Protein AF-A0A699T5E4-F1 (afdb_monomer_lite)

Structure (mmCIF, N/CA/C/O backbone):
data_AF-A0A699T5E4-F1
#
_entry.id   AF-A0A699T5E4-F1
#
loop_
_atom_site.group_PDB
_atom_site.id
_atom_site.type_symbol
_atom_site.label_atom_id
_atom_site.label_alt_id
_atom_site.label_comp_id
_atom_site.label_asym_id
_atom_site.label_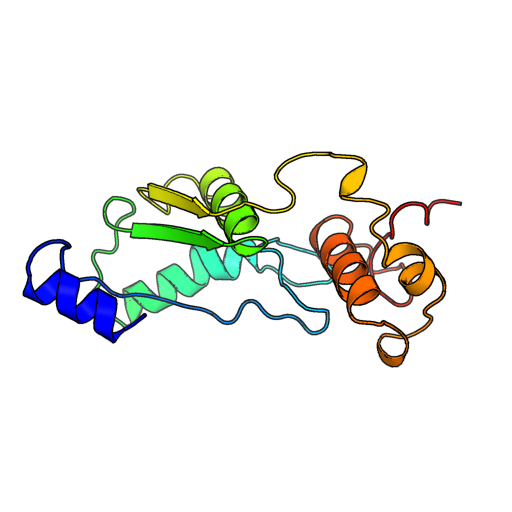entity_id
_atom_site.label_seq_id
_atom_site.pdbx_PDB_ins_code
_atom_site.Cartn_x
_atom_site.Cartn_y
_atom_site.Cartn_z
_atom_site.occupancy
_atom_site.B_iso_or_equiv
_atom_site.auth_seq_id
_atom_site.auth_comp_id
_atom_site.auth_asym_id
_atom_site.auth_atom_id
_atom_site.pdbx_PDB_model_num
ATOM 1 N N . MET A 1 1 ? -5.696 16.570 8.316 1.00 88.50 1 MET A N 1
ATOM 2 C CA . MET A 1 1 ? -6.286 15.299 8.795 1.00 88.50 1 MET A CA 1
ATOM 3 C C . MET A 1 1 ? -6.357 15.235 10.318 1.00 88.50 1 MET A C 1
ATOM 5 O O . MET A 1 1 ? -7.463 15.129 10.817 1.00 88.50 1 MET A O 1
ATOM 9 N N . LYS A 1 2 ? -5.244 15.374 11.061 1.00 93.62 2 LYS A N 1
ATOM 10 C CA . LYS A 1 2 ? -5.235 15.310 12.541 1.00 93.62 2 LYS A CA 1
ATOM 11 C C . LYS A 1 2 ? -6.322 16.165 13.217 1.00 93.62 2 LYS A C 1
ATOM 13 O O . LYS A 1 2 ? -7.170 15.610 13.892 1.00 93.62 2 LYS A O 1
ATOM 18 N N . ALA A 1 3 ? -6.344 17.477 12.967 1.00 96.81 3 ALA A N 1
ATOM 19 C CA . ALA A 1 3 ? -7.306 18.386 13.607 1.00 96.81 3 ALA A CA 1
ATOM 20 C C . ALA A 1 3 ? -8.778 18.009 13.347 1.00 96.81 3 ALA A C 1
ATOM 22 O O . ALA A 1 3 ? -9.605 18.104 14.243 1.00 96.81 3 ALA A O 1
ATOM 23 N N . LEU A 1 4 ? -9.092 17.528 12.139 1.00 97.44 4 LEU A N 1
ATOM 24 C CA . LEU A 1 4 ? -10.436 17.066 11.786 1.00 97.44 4 LEU A CA 1
ATOM 25 C C . LEU A 1 4 ? -10.834 15.817 12.588 1.00 97.44 4 LEU A C 1
ATOM 27 O O . LEU A 1 4 ? -11.954 15.734 13.078 1.00 97.44 4 LEU A O 1
ATOM 31 N N . LEU A 1 5 ? -9.916 14.856 12.724 1.00 97.12 5 LEU A N 1
ATOM 32 C CA . LEU A 1 5 ? -10.154 13.633 13.494 1.00 97.12 5 LEU A CA 1
ATOM 33 C C . LEU A 1 5 ? -10.262 13.925 14.993 1.00 97.12 5 LEU A C 1
ATOM 35 O O . LEU A 1 5 ? -11.144 13.381 15.647 1.00 97.12 5 LEU A O 1
ATOM 39 N N . ASP A 1 6 ? -9.410 14.809 15.516 1.00 98.00 6 ASP A N 1
ATOM 40 C CA . ASP A 1 6 ? -9.464 15.241 16.914 1.00 98.00 6 ASP A CA 1
ATOM 41 C C . ASP A 1 6 ? -10.811 15.906 17.226 1.00 98.00 6 ASP A C 1
ATOM 43 O O . ASP A 1 6 ? -11.439 15.568 18.228 1.00 98.00 6 ASP A O 1
ATOM 47 N N . GLN A 1 7 ? -11.289 16.789 16.342 1.00 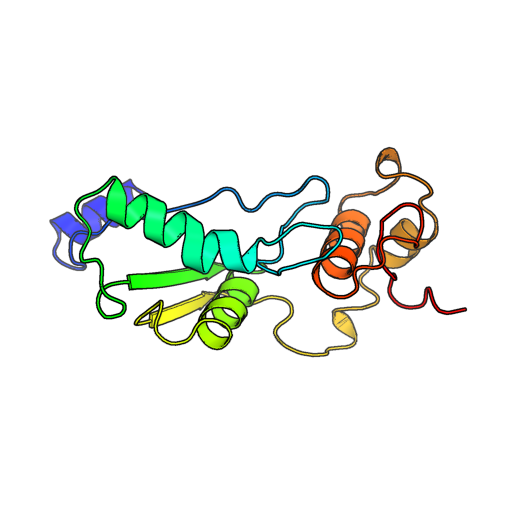98.38 7 GLN A N 1
ATOM 48 C CA . GLN A 1 7 ? -12.594 17.436 16.484 1.00 98.38 7 GLN A CA 1
ATOM 49 C C . GLN A 1 7 ? -13.735 16.411 16.452 1.00 98.38 7 GLN A C 1
ATOM 51 O O . GLN A 1 7 ? -14.579 16.407 17.339 1.00 98.38 7 GLN A O 1
ATOM 56 N N . ALA A 1 8 ? -13.727 15.479 15.495 1.00 98.38 8 ALA A N 1
ATOM 57 C CA . ALA A 1 8 ? -14.750 14.435 15.409 1.00 98.38 8 ALA A CA 1
ATOM 58 C C . ALA A 1 8 ? -14.766 13.507 16.642 1.00 98.38 8 ALA A C 1
ATOM 60 O O . ALA A 1 8 ? -15.827 13.013 17.031 1.00 98.38 8 ALA A O 1
ATOM 61 N N . ILE A 1 9 ? -13.607 13.270 17.271 1.00 98.38 9 ILE A N 1
ATOM 62 C CA . ILE A 1 9 ? -13.508 12.544 18.545 1.00 98.38 9 ILE A CA 1
ATOM 63 C C . ILE A 1 9 ? -14.085 13.388 19.691 1.00 98.38 9 ILE A C 1
ATOM 65 O O . ILE A 1 9 ? -14.868 12.866 20.486 1.00 98.38 9 ILE A O 1
ATOM 69 N N . ALA A 1 10 ? -13.727 14.674 19.776 1.00 98.31 10 ALA A N 1
ATOM 70 C CA . ALA A 1 10 ? -14.229 15.593 20.801 1.00 98.31 10 ALA A CA 1
ATOM 71 C C . ALA A 1 10 ? -15.760 15.740 20.739 1.00 98.31 10 ALA A C 1
ATOM 73 O O . ALA A 1 10 ? -16.433 15.666 21.767 1.00 98.31 10 ALA A O 1
ATOM 74 N N . ASP A 1 11 ? -16.304 15.820 19.524 1.00 98.44 11 ASP A N 1
ATOM 75 C CA . ASP A 1 11 ? -17.741 15.908 19.244 1.00 98.44 11 ASP A CA 1
ATOM 76 C C . ASP A 1 11 ? -18.461 14.549 19.329 1.00 98.44 11 ASP A C 1
ATOM 78 O O . ASP A 1 11 ? -19.664 14.463 19.087 1.00 98.44 11 ASP A O 1
ATOM 82 N N . LYS A 1 12 ? -17.742 13.470 19.676 1.00 98.19 12 LYS A N 1
ATOM 83 C CA . LYS A 1 12 ? -18.254 12.090 19.803 1.00 98.19 12 LYS A CA 1
ATOM 84 C C . LYS A 1 12 ? -18.877 11.519 18.521 1.00 98.19 12 LYS A C 1
ATOM 86 O O . LYS A 1 12 ? -19.646 10.561 18.586 1.00 98.19 12 LYS A O 1
ATOM 91 N N . GLN A 1 13 ? -18.520 12.055 17.355 1.00 98.31 13 GLN A N 1
ATOM 92 C CA . GLN A 1 13 ? -18.948 11.533 16.053 1.00 98.31 13 GLN A CA 1
ATOM 93 C C . GLN A 1 13 ? -18.231 10.225 15.699 1.00 98.31 13 GLN A C 1
ATOM 95 O O . GLN A 1 13 ? -18.790 9.365 15.020 1.00 98.31 13 GLN A O 1
ATOM 100 N N . ILE A 1 14 ? -16.996 10.059 16.180 1.00 96.94 14 ILE A N 1
ATOM 101 C CA . ILE A 1 14 ? -16.212 8.829 16.050 1.00 96.94 14 ILE A CA 1
ATOM 102 C C . ILE A 1 14 ? -15.562 8.465 17.387 1.00 96.94 14 ILE A C 1
ATOM 104 O O . ILE A 1 14 ? -15.324 9.314 18.244 1.00 96.94 14 ILE A O 1
ATOM 108 N N . ARG A 1 15 ? -15.249 7.179 17.573 1.00 96.31 15 ARG A N 1
ATOM 109 C CA . ARG A 1 15 ? -14.502 6.710 18.751 1.00 96.31 15 ARG A CA 1
ATOM 110 C C . ARG A 1 15 ? -13.016 7.067 18.618 1.00 96.31 15 ARG A C 1
ATOM 112 O O . ARG A 1 15 ? -12.519 7.037 17.494 1.00 96.31 15 ARG A O 1
ATOM 119 N N . PRO A 1 16 ? -12.284 7.306 19.722 1.00 97.06 16 PRO A N 1
ATOM 120 C CA . PRO A 1 16 ? -10.828 7.423 19.686 1.00 97.06 16 PRO A CA 1
ATOM 121 C C . PRO A 1 16 ? -10.174 6.186 19.060 1.00 97.06 16 PRO A C 1
ATOM 123 O O . PRO A 1 16 ? -10.579 5.055 19.335 1.00 97.06 16 PRO A O 1
ATOM 126 N N . PHE A 1 17 ? -9.153 6.396 18.233 1.00 96.94 17 PHE A N 1
ATOM 127 C CA . PHE A 1 17 ? -8.442 5.328 17.533 1.00 96.94 17 PHE A CA 1
ATOM 128 C C . PHE A 1 17 ? -6.995 5.733 17.236 1.00 96.94 17 PHE A C 1
ATOM 130 O O . PHE A 1 17 ? -6.622 6.898 17.362 1.00 96.94 17 PHE A O 1
ATOM 137 N N . ILE A 1 18 ? -6.181 4.760 16.828 1.00 97.62 18 ILE A N 1
ATOM 138 C CA . ILE A 1 18 ? -4.811 4.988 16.362 1.00 97.62 18 ILE A CA 1
ATOM 139 C C . ILE A 1 18 ? -4.832 5.000 14.833 1.00 97.62 18 ILE A C 1
ATOM 141 O O . ILE A 1 18 ? -5.248 4.021 14.212 1.00 97.62 18 ILE A O 1
ATOM 145 N N . MET A 1 19 ? -4.381 6.099 14.226 1.00 97.38 19 MET A N 1
ATOM 146 C CA . MET A 1 19 ? -4.198 6.195 12.777 1.00 97.38 19 MET A CA 1
ATOM 147 C C . MET A 1 19 ? -2.750 5.852 12.420 1.00 97.38 19 MET A C 1
ATOM 149 O O . MET A 1 19 ? -1.828 6.547 12.840 1.00 97.38 19 MET A O 1
ATOM 153 N N . VAL A 1 20 ? -2.559 4.800 11.624 1.00 98.12 20 VAL A N 1
ATOM 154 C CA . VAL A 1 20 ? -1.243 4.367 11.134 1.00 98.12 20 VAL A CA 1
ATOM 155 C C . VAL A 1 20 ? -1.139 4.716 9.653 1.00 98.12 20 VAL A C 1
ATOM 157 O O . VAL A 1 20 ? -1.996 4.318 8.867 1.00 98.12 20 VAL A O 1
ATOM 160 N N . VAL A 1 21 ? -0.105 5.471 9.278 1.00 97.12 21 VAL A N 1
ATOM 161 C CA . VAL A 1 21 ? 0.141 5.903 7.894 1.00 97.12 21 VAL A CA 1
ATOM 162 C C . VAL A 1 21 ? 1.578 5.527 7.522 1.00 97.12 21 VAL A C 1
ATOM 164 O O . VAL A 1 21 ? 2.484 6.325 7.762 1.00 97.12 21 VAL A O 1
ATOM 167 N N . PRO A 1 22 ? 1.819 4.300 7.023 1.00 96.19 22 PRO A N 1
ATOM 168 C CA . PRO A 1 22 ? 3.153 3.894 6.596 1.00 96.19 22 PRO A CA 1
ATOM 169 C C . PRO A 1 22 ? 3.563 4.612 5.304 1.00 96.19 22 PRO A C 1
ATOM 171 O O . PRO A 1 22 ? 2.713 4.982 4.489 1.00 96.19 22 PRO A O 1
ATOM 174 N N . ASP A 1 23 ? 4.871 4.782 5.107 1.00 95.31 23 ASP A N 1
ATOM 175 C CA . ASP A 1 23 ? 5.412 5.154 3.801 1.00 95.31 23 ASP A CA 1
ATOM 176 C C . ASP A 1 23 ? 5.463 3.911 2.904 1.00 95.31 23 ASP A C 1
ATOM 178 O O . ASP A 1 23 ? 6.164 2.944 3.188 1.00 95.31 23 ASP A O 1
ATOM 182 N N . GLU A 1 24 ? 4.691 3.948 1.825 1.00 94.94 24 GLU A N 1
ATOM 183 C CA . GLU A 1 24 ? 4.537 2.866 0.844 1.00 94.94 24 GLU A CA 1
ATOM 184 C C . GLU A 1 24 ? 5.315 3.170 -0.445 1.00 94.94 24 GLU A C 1
ATOM 186 O O . GLU A 1 24 ? 5.041 2.629 -1.525 1.00 94.94 24 GLU A O 1
ATOM 191 N N . LYS A 1 25 ? 6.259 4.114 -0.367 1.00 93.00 25 LYS A N 1
ATOM 192 C CA . LYS A 1 25 ? 7.067 4.548 -1.496 1.00 93.00 25 LYS A CA 1
ATOM 193 C C . LYS A 1 25 ? 8.206 3.569 -1.759 1.00 93.00 25 LYS A C 1
ATOM 195 O O . LYS A 1 25 ? 8.977 3.202 -0.879 1.00 93.00 25 LYS A O 1
ATOM 200 N N . THR A 1 26 ? 8.373 3.214 -3.027 1.00 91.19 26 THR A N 1
ATOM 201 C CA . THR A 1 26 ? 9.547 2.482 -3.515 1.00 91.19 26 THR A CA 1
ATOM 202 C C . THR A 1 26 ? 10.428 3.405 -4.345 1.00 91.19 26 THR A C 1
ATOM 204 O O . THR A 1 26 ? 10.013 4.495 -4.753 1.00 91.19 26 THR A O 1
ATOM 207 N N . ARG A 1 27 ? 11.635 2.946 -4.703 1.00 89.38 27 ARG A N 1
ATOM 208 C CA . ARG A 1 27 ? 12.498 3.670 -5.656 1.00 89.38 27 ARG A CA 1
ATOM 209 C C . ARG A 1 27 ? 11.818 3.938 -7.012 1.00 89.38 27 ARG A C 1
ATOM 211 O O . ARG A 1 27 ? 12.272 4.794 -7.758 1.00 89.38 27 ARG A O 1
ATOM 218 N N . TYR A 1 28 ? 10.745 3.207 -7.322 1.00 88.94 28 TYR A N 1
ATOM 219 C CA . TYR A 1 28 ? 9.969 3.321 -8.554 1.00 88.94 28 TYR A CA 1
ATOM 220 C C . TYR A 1 28 ? 8.624 4.024 -8.364 1.00 88.94 28 TYR A C 1
ATOM 222 O O . TYR A 1 28 ? 7.791 3.980 -9.254 1.00 88.94 28 TYR A O 1
ATOM 230 N N . GLY A 1 29 ? 8.379 4.675 -7.227 1.00 87.25 29 GLY A N 1
ATOM 231 C CA . GLY A 1 29 ? 7.101 5.323 -6.945 1.00 87.25 29 GLY A CA 1
ATOM 232 C C . GLY A 1 29 ? 6.365 4.594 -5.836 1.00 87.25 29 GLY A C 1
ATOM 233 O O . GLY A 1 29 ? 6.642 4.855 -4.677 1.00 87.25 29 GLY A O 1
ATOM 234 N N . GLY A 1 30 ? 5.430 3.705 -6.159 1.00 90.19 30 GLY A N 1
ATOM 235 C CA . GLY A 1 30 ? 4.610 3.011 -5.162 1.00 90.19 30 GLY A CA 1
ATOM 236 C C . GLY A 1 30 ? 4.946 1.533 -5.005 1.00 90.19 30 GLY A C 1
ATOM 237 O O . GLY A 1 30 ? 5.420 0.895 -5.948 1.00 90.19 30 GLY A O 1
ATOM 238 N N . SER A 1 31 ? 4.675 0.984 -3.824 1.00 94.62 31 SER A N 1
ATOM 239 C CA . SER A 1 31 ? 4.694 -0.458 -3.555 1.00 94.62 31 SER A CA 1
ATOM 240 C C . SER A 1 31 ? 3.564 -1.202 -4.262 1.00 94.62 31 SER A C 1
ATOM 242 O O . SER A 1 31 ? 3.673 -2.400 -4.517 1.00 94.62 31 SER A O 1
ATOM 244 N N . TRP A 1 32 ? 2.473 -0.482 -4.559 1.00 93.88 32 TRP A N 1
ATOM 245 C CA . TRP A 1 32 ? 1.192 -1.034 -5.003 1.00 93.88 32 TRP A CA 1
ATOM 246 C C . TRP A 1 32 ? 0.610 -2.079 -4.041 1.00 93.88 32 TRP A C 1
ATOM 248 O O . TRP A 1 32 ? -0.281 -2.832 -4.429 1.00 93.88 32 TRP A O 1
ATOM 258 N N . TYR A 1 33 ? 1.073 -2.099 -2.783 1.00 96.31 33 TYR A N 1
ATOM 259 C CA . TYR A 1 33 ? 0.607 -3.025 -1.748 1.00 96.31 33 TYR A CA 1
ATOM 260 C C . TYR A 1 33 ? 0.656 -4.486 -2.227 1.00 96.31 33 TYR A C 1
ATOM 262 O O . TYR A 1 33 ? -0.252 -5.286 -1.989 1.00 96.31 33 TYR A O 1
ATOM 270 N N . ALA A 1 34 ? 1.702 -4.813 -2.991 1.00 94.81 34 ALA A N 1
ATOM 271 C CA . ALA A 1 34 ? 1.878 -6.093 -3.652 1.00 94.81 34 ALA A CA 1
ATOM 272 C C . ALA A 1 34 ? 3.230 -6.706 -3.290 1.00 94.81 34 ALA A C 1
ATOM 274 O O . ALA A 1 34 ? 4.265 -6.041 -3.322 1.00 94.81 34 ALA A O 1
ATOM 275 N N . ASN A 1 35 ? 3.216 -8.004 -2.995 1.00 96.75 35 ASN A N 1
ATOM 276 C CA . ASN A 1 35 ? 4.435 -8.793 -2.932 1.00 96.75 35 ASN A CA 1
ATOM 277 C C . ASN A 1 35 ? 4.991 -8.991 -4.341 1.00 96.75 35 ASN A C 1
ATOM 279 O O . ASN A 1 35 ? 4.274 -9.432 -5.238 1.00 96.75 35 ASN A O 1
ATOM 283 N N . SER A 1 36 ? 6.272 -8.686 -4.517 1.00 95.81 36 SER A N 1
ATOM 284 C CA . SER A 1 36 ? 6.963 -8.778 -5.797 1.00 95.81 36 SER A CA 1
ATOM 285 C C . SER A 1 36 ? 8.406 -9.231 -5.607 1.00 95.81 36 SER A C 1
ATOM 287 O O . SER A 1 36 ? 9.117 -8.727 -4.738 1.00 95.81 36 SER A O 1
ATOM 289 N N . ALA A 1 37 ? 8.867 -10.122 -6.489 1.00 96.25 37 ALA A N 1
ATOM 290 C CA . ALA A 1 37 ? 10.252 -10.591 -6.516 1.00 96.25 37 ALA A CA 1
ATOM 291 C C . ALA A 1 37 ? 11.270 -9.475 -6.805 1.00 96.25 37 ALA A C 1
ATOM 293 O O . ALA A 1 37 ? 12.452 -9.638 -6.514 1.00 96.25 37 ALA A O 1
ATOM 294 N N . THR A 1 38 ? 10.839 -8.344 -7.374 1.00 94.19 38 THR A N 1
ATOM 295 C CA . THR A 1 38 ? 11.732 -7.213 -7.644 1.00 94.19 38 THR A CA 1
ATOM 296 C C . THR A 1 38 ? 11.448 -6.009 -6.758 1.00 94.19 38 THR A C 1
ATOM 298 O O . THR A 1 38 ? 12.372 -5.244 -6.494 1.00 94.19 38 THR A O 1
ATOM 301 N N . ASN A 1 39 ? 10.227 -5.837 -6.243 1.00 91.38 39 ASN A N 1
ATOM 302 C CA . ASN A 1 39 ? 9.864 -4.693 -5.400 1.00 91.38 39 ASN A CA 1
ATOM 303 C C . ASN A 1 39 ? 9.857 -4.976 -3.887 1.00 91.38 39 ASN A C 1
ATOM 305 O O . ASN A 1 39 ? 9.886 -4.012 -3.127 1.00 91.38 39 ASN A O 1
ATOM 309 N N . GLY A 1 40 ? 9.856 -6.241 -3.454 1.00 94.94 40 GLY A N 1
ATOM 310 C CA . GLY A 1 40 ? 9.775 -6.645 -2.044 1.00 94.94 40 GLY A CA 1
ATOM 311 C C . GLY A 1 40 ? 8.378 -7.118 -1.623 1.00 94.94 40 GLY A C 1
ATOM 312 O O . GLY A 1 40 ? 7.426 -7.071 -2.404 1.00 94.94 40 GLY A O 1
ATOM 313 N N . LEU A 1 41 ? 8.257 -7.590 -0.380 1.00 97.12 41 LEU A N 1
ATOM 314 C CA . LEU A 1 41 ? 7.034 -8.186 0.176 1.00 97.12 41 LEU A CA 1
ATOM 315 C C . LEU A 1 41 ? 6.119 -7.141 0.838 1.00 97.12 41 LEU A C 1
ATOM 317 O O . LEU A 1 41 ? 5.793 -7.226 2.018 1.00 97.12 41 LEU A O 1
ATOM 321 N N . TRP A 1 42 ? 5.711 -6.1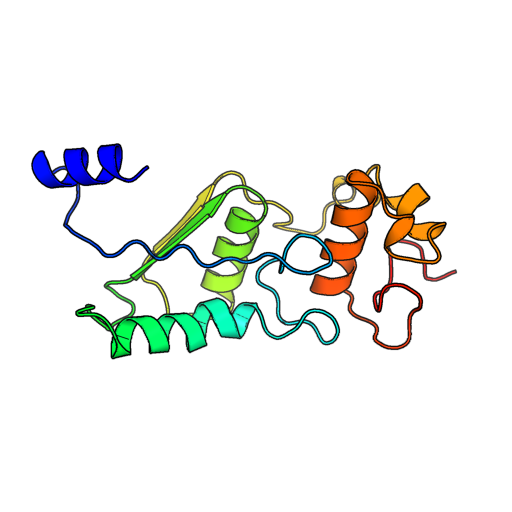21 0.081 1.00 97.81 42 TRP A N 1
ATOM 322 C CA . TRP A 1 42 ? 4.963 -4.988 0.638 1.00 97.81 42 TRP A CA 1
ATOM 323 C C . TRP A 1 42 ? 3.573 -5.346 1.155 1.00 97.81 42 TRP A C 1
ATOM 325 O O . TRP A 1 42 ? 3.103 -4.737 2.108 1.00 97.81 42 TRP A O 1
ATOM 335 N N . ALA A 1 43 ? 2.914 -6.342 0.562 1.00 97.88 43 ALA A N 1
ATOM 336 C CA . ALA A 1 43 ? 1.610 -6.764 1.054 1.00 97.88 43 ALA A CA 1
ATOM 337 C C . ALA A 1 43 ? 1.730 -7.418 2.442 1.00 97.88 43 ALA A C 1
ATOM 339 O O . ALA A 1 43 ? 0.936 -7.119 3.335 1.00 97.88 43 ALA A O 1
ATOM 340 N N . ASP A 1 44 ? 2.767 -8.240 2.644 1.00 98.50 44 ASP A N 1
ATOM 341 C CA . ASP A 1 44 ? 3.063 -8.843 3.948 1.00 98.50 44 ASP A CA 1
ATOM 342 C C . ASP A 1 44 ? 3.539 -7.804 4.962 1.00 98.50 44 ASP A C 1
ATOM 344 O O . ASP A 1 44 ? 3.097 -7.836 6.112 1.00 98.50 44 ASP A O 1
ATOM 348 N N . PHE A 1 45 ? 4.365 -6.846 4.533 1.00 98.25 45 PHE A N 1
ATOM 349 C CA . PHE A 1 45 ? 4.769 -5.719 5.367 1.00 98.25 45 PHE A CA 1
ATOM 350 C C . PHE A 1 45 ? 3.543 -4.991 5.935 1.00 98.25 45 PHE A C 1
ATOM 352 O O . PHE A 1 45 ? 3.393 -4.899 7.153 1.00 98.25 45 PHE A O 1
ATOM 359 N N . THR A 1 46 ? 2.618 -4.532 5.085 1.00 98.19 46 THR A N 1
ATOM 360 C CA . THR A 1 46 ? 1.452 -3.762 5.541 1.00 98.19 46 THR A CA 1
ATOM 361 C C . THR A 1 46 ? 0.477 -4.622 6.353 1.00 98.19 46 THR A C 1
ATOM 363 O O . THR A 1 46 ? -0.040 -4.172 7.377 1.00 98.19 46 THR A O 1
ATOM 366 N N . ALA A 1 47 ? 0.189 -5.852 5.911 1.00 98.19 47 ALA A N 1
ATOM 367 C CA . ALA A 1 47 ? -0.867 -6.679 6.500 1.00 98.19 47 ALA A CA 1
ATOM 368 C C . ALA A 1 47 ? -0.428 -7.487 7.728 1.00 98.19 47 ALA A C 1
ATOM 370 O O . ALA A 1 47 ? -1.276 -7.864 8.538 1.00 98.19 47 ALA A O 1
ATOM 371 N N . ARG A 1 48 ? 0.869 -7.779 7.871 1.00 97.81 48 ARG A N 1
ATOM 372 C CA . ARG A 1 48 ? 1.396 -8.629 8.947 1.00 97.81 48 ARG A CA 1
ATOM 373 C C . ARG A 1 48 ? 2.410 -7.889 9.796 1.00 97.81 48 ARG A C 1
ATOM 375 O O . ARG A 1 48 ? 2.158 -7.697 10.982 1.00 97.81 48 ARG A O 1
ATOM 382 N N . GLU A 1 49 ? 3.524 -7.464 9.211 1.00 98.50 49 GLU A N 1
ATOM 383 C CA . GLU A 1 49 ? 4.656 -6.932 9.981 1.00 98.50 49 GLU A CA 1
ATOM 384 C C . GLU A 1 49 ? 4.292 -5.625 10.682 1.00 98.50 49 GLU A C 1
ATOM 386 O O . GLU A 1 49 ? 4.462 -5.496 11.893 1.00 98.50 49 GLU A O 1
ATOM 391 N N . LEU A 1 50 ? 3.703 -4.681 9.946 1.00 98.56 50 LEU A N 1
ATOM 392 C CA . LEU A 1 50 ? 3.264 -3.401 10.484 1.00 98.56 50 LEU A CA 1
ATOM 393 C C . LEU A 1 50 ? 2.163 -3.586 11.530 1.00 98.56 50 LEU A C 1
ATOM 395 O O . LEU A 1 50 ? 2.199 -2.951 12.580 1.00 98.56 50 LEU A O 1
ATOM 399 N N . VAL A 1 51 ? 1.201 -4.477 11.276 1.00 98.19 51 VAL A N 1
ATOM 400 C CA . VAL A 1 51 ? 0.129 -4.782 12.234 1.00 98.19 51 VAL A CA 1
ATOM 401 C C . VAL A 1 51 ? 0.707 -5.319 13.544 1.00 98.19 51 VAL A C 1
ATOM 403 O O . VAL A 1 51 ? 0.387 -4.794 14.609 1.00 98.19 51 VAL A O 1
ATOM 406 N N . GLN A 1 52 ? 1.592 -6.315 13.468 1.00 98.31 52 GLN A N 1
ATOM 407 C CA . GLN A 1 52 ? 2.248 -6.901 14.640 1.00 98.31 52 GLN A CA 1
ATOM 408 C C . GLN A 1 52 ? 3.117 -5.878 15.372 1.00 98.31 52 GLN A C 1
ATOM 410 O O . GLN A 1 52 ? 3.102 -5.820 16.601 1.00 98.31 52 GLN A O 1
ATOM 415 N N . PHE A 1 53 ? 3.852 -5.048 14.631 1.00 98.69 53 PHE A N 1
ATOM 416 C CA . PHE A 1 53 ? 4.661 -3.983 15.206 1.00 98.69 53 PHE A CA 1
ATOM 417 C C . PHE A 1 53 ? 3.794 -2.988 15.984 1.00 98.69 53 PHE A C 1
ATOM 419 O O . PHE A 1 53 ? 4.111 -2.666 17.128 1.00 98.69 53 PHE A O 1
ATOM 426 N N . ILE A 1 54 ? 2.686 -2.522 15.407 1.00 98.62 54 ILE A N 1
ATOM 427 C CA . ILE A 1 54 ? 1.803 -1.560 16.072 1.00 98.62 54 ILE A CA 1
ATOM 428 C C . ILE A 1 54 ? 1.125 -2.187 17.295 1.00 98.62 54 ILE A C 1
ATOM 430 O O . ILE A 1 54 ? 1.124 -1.567 18.357 1.00 98.62 54 ILE A O 1
ATOM 434 N N . ASP A 1 55 ? 0.625 -3.421 17.188 1.00 98.44 55 ASP A N 1
ATOM 435 C CA . ASP A 1 55 ? -0.016 -4.120 18.311 1.00 98.44 55 ASP A CA 1
ATOM 436 C C . ASP A 1 55 ? 0.959 -4.393 19.471 1.00 98.44 55 ASP A C 1
ATOM 438 O O . ASP A 1 55 ? 0.559 -4.375 20.633 1.00 98.44 55 ASP A O 1
ATOM 442 N N . LYS A 1 56 ? 2.249 -4.612 19.181 1.00 98.62 56 LYS A N 1
ATOM 443 C CA . LYS A 1 56 ? 3.283 -4.824 20.205 1.00 98.62 56 LYS A CA 1
ATOM 444 C C . LYS A 1 56 ? 3.707 -3.533 20.910 1.00 98.62 56 LYS A C 1
ATOM 446 O O . LYS A 1 56 ? 4.064 -3.575 22.085 1.00 98.62 56 LYS A O 1
ATOM 451 N N . ASN A 1 57 ? 3.731 -2.409 20.196 1.00 98.69 57 ASN A N 1
ATOM 452 C CA . ASN A 1 57 ? 4.334 -1.164 20.689 1.00 98.69 57 ASN A CA 1
ATOM 453 C C . ASN A 1 57 ? 3.312 -0.128 21.180 1.00 98.69 57 ASN A C 1
ATOM 455 O O . ASN A 1 57 ? 3.688 0.831 21.851 1.00 98.69 57 ASN A O 1
ATOM 459 N N . PHE A 1 58 ? 2.026 -0.303 20.871 1.00 98.56 58 PHE A N 1
ATOM 460 C CA . PHE A 1 58 ? 0.964 0.624 21.254 1.00 98.56 58 PHE A CA 1
ATOM 461 C C . PHE A 1 58 ? -0.214 -0.119 21.886 1.00 98.56 58 PHE A C 1
ATOM 463 O O . PHE A 1 58 ? -0.426 -1.305 21.660 1.00 98.56 58 PHE A O 1
ATOM 470 N N . ARG A 1 59 ? -1.022 0.591 22.683 1.00 98.12 59 ARG A N 1
ATOM 471 C CA . ARG A 1 59 ? -2.210 0.029 23.349 1.00 98.12 59 ARG A CA 1
ATOM 472 C C . ARG A 1 59 ? -3.370 -0.131 22.363 1.00 98.12 59 ARG A C 1
ATOM 474 O O . ARG A 1 59 ? -4.309 0.664 22.367 1.00 98.12 59 ARG A O 1
ATOM 481 N N . THR A 1 60 ? -3.277 -1.128 21.492 1.00 98.19 60 THR A N 1
ATOM 482 C CA . THR A 1 60 ? -4.317 -1.461 20.513 1.00 98.19 60 THR A CA 1
ATOM 483 C C . THR A 1 60 ? -5.346 -2.436 21.087 1.00 98.19 60 THR A C 1
ATOM 485 O O . THR A 1 60 ? -5.136 -3.091 22.107 1.00 98.19 60 THR A O 1
ATOM 488 N N . LEU A 1 61 ? -6.481 -2.563 20.398 1.00 97.94 61 LEU A N 1
ATOM 489 C CA . LEU A 1 61 ? -7.334 -3.742 20.512 1.00 97.94 61 LEU A CA 1
ATOM 490 C C . LEU A 1 61 ? -6.871 -4.737 19.442 1.00 97.94 61 LEU A C 1
ATOM 492 O O . LEU A 1 61 ? -7.328 -4.663 18.302 1.00 97.94 61 LEU A O 1
ATOM 496 N N . ALA A 1 62 ? -5.947 -5.630 19.803 1.00 96.94 62 ALA A N 1
ATOM 497 C CA . ALA A 1 62 ? -5.247 -6.546 18.894 1.00 96.94 62 ALA A CA 1
ATOM 498 C C . ALA A 1 62 ? -6.137 -7.700 18.383 1.00 96.94 62 ALA A C 1
ATOM 500 O O . ALA A 1 62 ? -5.871 -8.881 18.596 1.00 96.94 62 ALA A O 1
ATOM 501 N N . ARG A 1 63 ? -7.245 -7.359 17.723 1.00 96.25 63 ARG A N 1
ATOM 502 C CA . ARG A 1 63 ? -8.173 -8.304 17.101 1.00 96.25 63 ARG A CA 1
ATOM 503 C C . ARG A 1 63 ? -8.737 -7.734 15.799 1.00 96.25 63 ARG A C 1
ATOM 505 O O . ARG A 1 63 ? -8.945 -6.521 15.711 1.00 96.25 63 ARG A O 1
ATOM 512 N N . PRO A 1 64 ? -9.071 -8.583 14.815 1.00 92.81 64 PRO A N 1
ATOM 513 C CA . PRO A 1 64 ? -9.505 -8.123 13.492 1.00 92.81 64 PRO A CA 1
ATOM 514 C C . PRO A 1 64 ? -10.726 -7.203 13.553 1.00 92.81 64 PRO A C 1
ATOM 516 O O . PRO A 1 64 ? -10.738 -6.149 12.925 1.00 92.81 64 PRO A O 1
ATOM 519 N N . GLY A 1 65 ? -11.688 -7.543 14.425 1.00 95.94 65 GLY A N 1
ATOM 520 C CA . GLY A 1 65 ? -12.914 -6.788 14.717 1.00 95.94 65 GLY A CA 1
ATOM 521 C C . GLY A 1 65 ? -12.715 -5.342 15.201 1.00 95.94 65 GLY A C 1
ATOM 522 O O . GLY A 1 65 ? -13.687 -4.626 15.417 1.00 95.94 65 GLY A O 1
ATOM 523 N N . SER A 1 66 ? -11.479 -4.909 15.444 1.00 96.69 66 SER A N 1
ATOM 524 C CA . SER A 1 66 ? -11.142 -3.564 15.925 1.00 96.69 66 SER A CA 1
ATOM 525 C C . SER A 1 66 ? -10.198 -2.810 14.984 1.00 96.69 66 SER A C 1
ATOM 527 O O . SER A 1 66 ? -9.679 -1.761 15.358 1.00 96.69 66 SER A O 1
ATOM 529 N N . ARG A 1 67 ? -10.000 -3.314 13.758 1.00 97.62 67 ARG A N 1
ATOM 530 C CA . ARG A 1 67 ? -9.095 -2.734 12.764 1.00 97.62 67 ARG A CA 1
ATOM 531 C C . ARG A 1 67 ? -9.827 -2.400 11.468 1.00 97.62 67 ARG A C 1
ATOM 533 O O . ARG A 1 67 ? -10.535 -3.239 10.919 1.00 97.62 67 ARG A O 1
ATOM 540 N N . GLY A 1 68 ? -9.626 -1.185 10.969 1.00 97.56 68 GLY A N 1
ATOM 541 C CA . GLY A 1 68 ? -10.075 -0.755 9.644 1.00 97.56 68 GLY A CA 1
ATOM 542 C C . GLY A 1 68 ? -8.896 -0.556 8.693 1.00 97.56 68 GLY A C 1
ATOM 543 O O . GLY A 1 68 ? -7.773 -0.325 9.140 1.00 97.56 68 GLY A O 1
ATOM 544 N N . LEU A 1 69 ? -9.161 -0.632 7.392 1.00 98.31 69 LEU A N 1
ATOM 545 C CA . LEU A 1 69 ? -8.223 -0.299 6.322 1.00 98.31 69 LEU A CA 1
ATOM 546 C C . LEU A 1 69 ? -8.858 0.735 5.395 1.00 98.31 69 LEU A C 1
ATOM 548 O O . LEU A 1 69 ? -10.024 0.598 5.034 1.00 98.31 69 LEU A O 1
ATOM 552 N N . ALA A 1 70 ? -8.113 1.762 5.000 1.00 97.88 70 ALA A N 1
ATOM 553 C CA . ALA A 1 70 ? -8.598 2.755 4.052 1.00 97.88 70 ALA A CA 1
ATOM 554 C C . ALA A 1 70 ? -7.462 3.301 3.190 1.00 97.88 70 ALA A C 1
ATOM 556 O O . ALA A 1 70 ? -6.323 3.413 3.645 1.00 97.88 70 ALA A O 1
ATOM 557 N N . GLY A 1 71 ? -7.788 3.704 1.964 1.00 97.94 71 GLY A N 1
ATOM 558 C CA . GLY A 1 71 ? -6.814 4.278 1.045 1.00 97.94 71 GLY A CA 1
ATOM 559 C C . GLY A 1 71 ? -7.457 4.896 -0.190 1.00 97.94 71 GLY A C 1
ATOM 560 O O . GLY A 1 71 ? -8.586 4.567 -0.546 1.00 97.94 71 GLY A O 1
ATOM 561 N N . HIS A 1 72 ? -6.722 5.802 -0.841 1.00 96.81 72 HIS A N 1
ATOM 562 C CA . HIS A 1 72 ? -7.165 6.544 -2.024 1.00 96.81 72 HIS A CA 1
ATOM 563 C C . HIS A 1 72 ? -6.322 6.208 -3.261 1.00 96.81 72 HIS A C 1
ATOM 565 O O . HIS A 1 72 ? -5.102 6.069 -3.152 1.00 96.81 72 HIS A O 1
ATOM 571 N N . SER A 1 73 ? -6.940 6.121 -4.446 1.00 94.62 73 SER A N 1
ATOM 572 C CA . SER A 1 73 ? -6.246 5.876 -5.721 1.00 94.62 73 SER A CA 1
ATOM 573 C C . SER A 1 73 ? -5.438 4.572 -5.684 1.00 94.62 73 SER A C 1
ATOM 575 O O . SER A 1 73 ? -6.026 3.503 -5.506 1.00 94.62 73 SER A O 1
ATOM 577 N N . MET A 1 74 ? -4.104 4.632 -5.775 1.00 93.81 74 MET A N 1
ATOM 578 C CA . MET A 1 74 ? -3.217 3.483 -5.546 1.00 93.81 74 MET A CA 1
ATOM 579 C C . MET A 1 74 ? -3.525 2.778 -4.216 1.00 93.81 74 MET A C 1
ATOM 581 O O . MET A 1 74 ? -3.647 1.557 -4.178 1.00 93.81 74 MET A O 1
ATOM 585 N N . GLY A 1 75 ? -3.717 3.546 -3.139 1.00 96.62 75 GLY A N 1
ATOM 586 C CA . GLY A 1 75 ? -4.086 3.021 -1.823 1.00 96.62 75 GLY A CA 1
ATOM 587 C C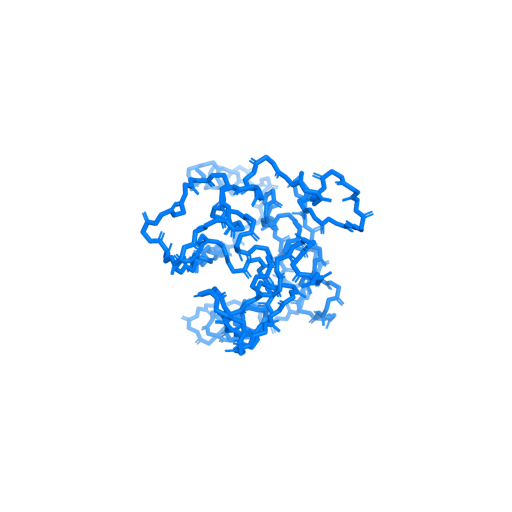 . GLY A 1 75 ? -5.505 2.466 -1.761 1.00 96.62 75 GLY A C 1
ATOM 588 O O . GLY A 1 75 ? -5.775 1.592 -0.946 1.00 96.62 75 GLY A O 1
ATOM 589 N N . GLY A 1 76 ? -6.412 2.922 -2.629 1.00 97.06 76 GLY A N 1
ATOM 590 C CA . GLY A 1 76 ? -7.753 2.346 -2.745 1.00 97.06 76 GLY A CA 1
ATOM 591 C C . GLY A 1 76 ? -7.699 0.951 -3.369 1.00 97.06 76 GLY A C 1
ATOM 592 O O . GLY A 1 76 ? -8.296 0.017 -2.838 1.00 97.06 76 GLY A O 1
ATOM 593 N N . GLY A 1 77 ? -6.908 0.788 -4.436 1.00 95.06 77 GLY A N 1
ATOM 594 C CA . GLY A 1 77 ? -6.613 -0.527 -5.017 1.00 95.06 77 GLY A CA 1
ATOM 595 C C . GLY A 1 77 ? -5.911 -1.446 -4.015 1.00 95.06 77 GLY A C 1
ATOM 596 O O . GLY A 1 77 ? -6.329 -2.585 -3.816 1.00 95.06 77 GLY A O 1
ATOM 597 N N . GLY A 1 78 ? -4.913 -0.915 -3.300 1.00 96.25 78 GLY A N 1
ATOM 598 C CA . GLY A 1 78 ? -4.237 -1.611 -2.205 1.00 96.25 78 GLY A CA 1
ATOM 599 C C . GLY A 1 78 ? -5.178 -2.028 -1.076 1.00 96.25 78 GLY A C 1
ATOM 600 O O . GLY A 1 78 ? -5.093 -3.151 -0.600 1.00 96.25 78 GLY A O 1
ATOM 601 N N . THR A 1 79 ? -6.131 -1.172 -0.699 1.00 98.12 79 THR A N 1
ATOM 602 C CA . THR A 1 79 ? -7.139 -1.480 0.327 1.00 98.12 79 THR A CA 1
ATOM 603 C C . THR A 1 79 ? -7.957 -2.707 -0.057 1.00 98.12 79 THR A C 1
ATOM 605 O O . THR A 1 79 ? -8.102 -3.617 0.754 1.00 98.12 79 THR A O 1
ATOM 608 N N . LEU A 1 80 ? -8.446 -2.767 -1.298 1.00 96.69 80 LEU A N 1
ATOM 609 C CA . LEU A 1 80 ? -9.200 -3.924 -1.785 1.00 96.69 80 LEU A CA 1
ATOM 610 C C . LEU A 1 80 ? -8.317 -5.171 -1.878 1.00 96.69 80 LEU A C 1
ATOM 612 O O . LEU A 1 80 ? -8.705 -6.232 -1.396 1.00 96.69 80 LEU A O 1
ATOM 616 N N . ARG A 1 81 ? -7.109 -5.038 -2.439 1.00 95.06 81 ARG A N 1
ATOM 617 C CA . ARG A 1 81 ? -6.149 -6.140 -2.573 1.00 95.06 81 ARG A CA 1
ATOM 618 C C . ARG A 1 81 ? -5.807 -6.759 -1.222 1.00 95.06 81 ARG A C 1
ATOM 620 O O . ARG A 1 81 ? -5.906 -7.971 -1.072 1.00 95.06 81 ARG A O 1
ATOM 627 N N . LEU A 1 82 ? -5.410 -5.937 -0.255 1.00 97.69 82 LEU A N 1
ATOM 628 C CA . LEU A 1 82 ? -5.028 -6.392 1.075 1.00 97.69 82 LEU A CA 1
ATOM 629 C C . LEU A 1 82 ? -6.223 -7.029 1.782 1.00 97.69 82 LEU A C 1
ATOM 631 O O . LEU A 1 82 ? -6.101 -8.171 2.214 1.00 97.69 82 LEU A O 1
ATOM 635 N N . ALA A 1 83 ? -7.381 -6.356 1.811 1.00 97.06 83 ALA A N 1
ATOM 636 C CA . ALA A 1 83 ? -8.588 -6.865 2.464 1.00 97.06 83 ALA A CA 1
ATOM 637 C C . ALA A 1 83 ? -9.005 -8.255 1.961 1.00 97.06 83 ALA A C 1
ATOM 639 O O . ALA A 1 83 ? -9.420 -9.093 2.760 1.00 97.06 83 ALA A O 1
ATOM 640 N N . LEU A 1 84 ? -8.862 -8.508 0.656 1.00 95.38 84 LEU A N 1
ATOM 641 C CA . LEU A 1 84 ? -9.173 -9.799 0.043 1.00 95.38 84 LEU A CA 1
ATOM 642 C C . LEU A 1 84 ? -8.066 -10.843 0.255 1.00 95.38 84 LEU A C 1
ATOM 644 O O . LEU A 1 84 ? -8.368 -12.007 0.501 1.00 95.38 84 LEU A O 1
ATOM 648 N N . ALA A 1 85 ? -6.793 -10.449 0.161 1.00 96.44 85 ALA A N 1
ATOM 649 C CA . ALA A 1 85 ? -5.659 -11.373 0.240 1.00 96.44 85 ALA A CA 1
ATOM 650 C C . ALA A 1 85 ? -5.318 -11.823 1.672 1.00 96.44 85 ALA A C 1
ATOM 652 O O . ALA A 1 85 ? -4.735 -12.891 1.850 1.00 96.44 85 ALA A O 1
ATOM 653 N N . TYR A 1 86 ? -5.680 -11.038 2.692 1.00 97.88 86 TYR A N 1
ATOM 654 C CA . TYR A 1 86 ? -5.426 -11.365 4.100 1.00 97.88 86 TYR A CA 1
ATOM 655 C C . TYR A 1 86 ? -6.737 -11.347 4.898 1.00 97.88 86 TYR A C 1
ATOM 657 O O . TYR A 1 86 ? -6.952 -10.467 5.743 1.00 97.88 86 TYR A O 1
ATOM 665 N N . PRO A 1 87 ? -7.644 -12.306 4.634 1.00 95.75 87 PRO A N 1
ATOM 666 C CA . PRO A 1 87 ? -8.902 -12.389 5.356 1.00 95.75 87 PRO A CA 1
ATOM 667 C C . PRO A 1 87 ? -8.638 -12.541 6.855 1.00 95.75 87 PRO A C 1
ATOM 669 O O . PRO A 1 87 ? -7.709 -13.226 7.282 1.00 95.75 87 PRO A O 1
ATOM 672 N N . GLY A 1 88 ? -9.464 -11.881 7.662 1.00 95.75 88 GLY A N 1
ATOM 673 C CA . GLY A 1 88 ? -9.310 -11.904 9.111 1.00 95.75 88 GLY A CA 1
ATOM 674 C C . GLY A 1 88 ? -8.242 -10.957 9.658 1.00 95.75 88 GLY A C 1
ATOM 675 O O . GLY A 1 88 ? -7.924 -11.077 10.830 1.00 95.75 88 GLY A O 1
ATOM 676 N N . THR A 1 89 ? -7.711 -9.999 8.890 1.00 97.62 89 THR A N 1
ATOM 677 C CA . THR A 1 89 ? -6.841 -8.936 9.445 1.00 97.62 89 THR A CA 1
ATOM 678 C C . THR A 1 89 ? -7.615 -7.659 9.800 1.00 97.62 89 THR A C 1
ATOM 680 O O . THR A 1 89 ? -7.305 -7.006 10.806 1.00 97.62 89 THR A O 1
ATOM 683 N N . TRP A 1 90 ? -8.645 -7.319 9.016 1.00 97.44 90 TRP A N 1
ATOM 684 C CA . TRP A 1 90 ? -9.449 -6.097 9.156 1.00 97.44 90 TRP A CA 1
ATOM 685 C C . TRP A 1 90 ? -10.943 -6.420 9.240 1.00 97.44 90 TRP A C 1
ATOM 687 O O . TRP A 1 90 ? -11.420 -7.353 8.598 1.00 97.44 90 TRP A O 1
ATOM 697 N N . ALA A 1 91 ? -11.684 -5.624 10.009 1.00 96.81 91 ALA A N 1
ATOM 698 C CA . ALA A 1 91 ? -13.143 -5.683 10.112 1.00 96.81 91 ALA A CA 1
ATOM 699 C C . ALA A 1 91 ? -13.853 -4.909 8.998 1.00 96.81 91 ALA A C 1
ATOM 701 O O . ALA A 1 91 ? -15.000 -5.201 8.674 1.00 96.81 91 ALA A O 1
ATOM 702 N N . ALA A 1 92 ? -13.195 -3.882 8.462 1.00 96.38 92 ALA A N 1
ATOM 703 C CA . ALA A 1 92 ? -13.753 -3.000 7.450 1.00 96.38 92 ALA A CA 1
ATOM 704 C C . ALA A 1 92 ? -12.653 -2.496 6.513 1.00 96.38 92 ALA A C 1
ATOM 706 O O . ALA A 1 92 ? -11.532 -2.223 6.950 1.00 96.38 92 ALA A O 1
ATOM 707 N N . ALA A 1 93 ? -13.003 -2.334 5.240 1.00 97.56 93 ALA A N 1
ATOM 708 C CA . ALA A 1 93 ? -12.140 -1.791 4.202 1.00 97.56 93 ALA A CA 1
ATOM 709 C C . ALA A 1 93 ? -12.878 -0.664 3.464 1.00 97.56 93 ALA A C 1
ATOM 711 O O . ALA A 1 93 ? -13.997 -0.863 2.996 1.00 97.56 93 ALA A O 1
ATOM 712 N N . TYR A 1 94 ? -12.263 0.514 3.362 1.00 97.75 94 TYR A N 1
ATOM 713 C CA . TYR A 1 94 ? -12.829 1.685 2.694 1.00 97.75 94 TYR A CA 1
ATOM 714 C C . TYR A 1 94 ? -11.918 2.161 1.560 1.00 97.75 94 TYR A C 1
ATOM 716 O O . TYR A 1 94 ? -10.925 2.863 1.768 1.00 97.75 94 TYR A O 1
ATOM 724 N N . ALA A 1 95 ? -12.250 1.740 0.342 1.00 97.81 95 ALA A N 1
ATOM 725 C CA . ALA A 1 95 ? -11.478 2.034 -0.856 1.00 97.81 95 ALA A CA 1
ATOM 726 C C . ALA A 1 95 ? -12.028 3.272 -1.579 1.00 97.81 95 ALA A C 1
ATOM 728 O O . ALA A 1 95 ? -13.106 3.238 -2.167 1.00 97.81 95 ALA A O 1
ATOM 729 N N . LEU A 1 96 ? -11.265 4.364 -1.559 1.00 97.25 96 LEU A N 1
ATOM 730 C CA . LEU A 1 96 ? -11.614 5.627 -2.206 1.00 97.25 96 LEU A CA 1
ATOM 731 C C . LEU A 1 96 ? -10.995 5.6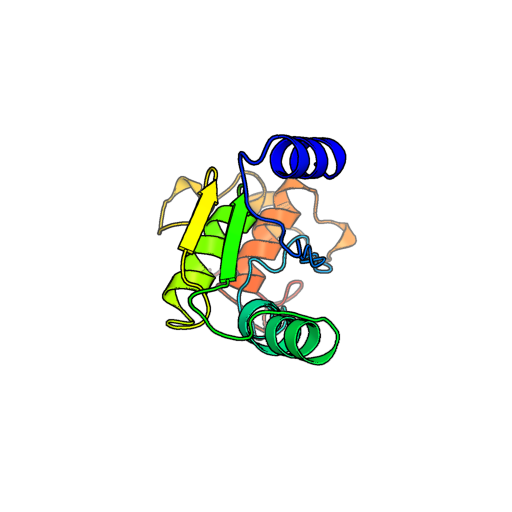89 -3.606 1.00 97.25 96 LEU A C 1
ATOM 733 O O . LEU A 1 96 ? -9.771 5.648 -3.746 1.00 97.25 96 LEU A O 1
ATOM 737 N N . SER A 1 97 ? -11.822 5.821 -4.644 1.00 95.31 97 SER A N 1
ATOM 738 C CA . SER A 1 97 ? -11.376 5.937 -6.045 1.00 95.31 97 SER A CA 1
ATOM 739 C C . SER A 1 97 ? -10.292 4.906 -6.423 1.00 95.31 97 SER A C 1
ATOM 741 O O . SER A 1 97 ? -9.201 5.304 -6.838 1.00 95.31 97 SER A O 1
ATOM 743 N N . PRO A 1 98 ? -10.519 3.596 -6.204 1.00 94.12 98 PRO A N 1
ATOM 744 C CA . PRO A 1 98 ? -9.470 2.585 -6.292 1.00 94.12 98 PRO A CA 1
ATOM 745 C C . PRO A 1 98 ? -8.868 2.485 -7.700 1.00 94.12 98 PRO A C 1
ATOM 747 O O . PRO A 1 98 ? -9.583 2.374 -8.694 1.00 94.12 98 PRO A O 1
ATOM 750 N N . ALA A 1 99 ? -7.537 2.495 -7.783 1.00 89.88 99 ALA A N 1
ATOM 751 C CA . ALA A 1 99 ? -6.803 2.270 -9.024 1.00 89.88 99 ALA A CA 1
ATOM 752 C C . ALA A 1 99 ? -6.537 0.773 -9.248 1.00 89.88 99 ALA A C 1
ATOM 754 O O . ALA A 1 99 ? -6.252 0.051 -8.297 1.00 89.88 99 ALA A O 1
ATOM 755 N N . LEU A 1 100 ? -6.549 0.336 -10.513 1.00 81.62 100 LEU A N 1
ATOM 756 C CA . LEU A 1 100 ? -6.159 -1.019 -10.940 1.00 81.62 100 LEU A CA 1
ATOM 757 C C . LEU A 1 100 ? -6.955 -2.158 -10.272 1.00 81.62 100 LEU A C 1
ATOM 759 O O . LEU A 1 100 ? -6.391 -3.167 -9.861 1.00 81.62 100 LEU A O 1
ATOM 763 N N . VAL A 1 101 ? -8.277 -2.002 -10.176 1.00 78.56 101 VAL A N 1
ATOM 764 C CA . VAL A 1 101 ? -9.194 -2.987 -9.562 1.00 78.56 101 VAL A CA 1
ATOM 765 C C . VAL A 1 101 ? -9.571 -4.167 -10.464 1.00 78.56 101 VAL A C 1
ATOM 767 O O . VAL A 1 101 ? -10.228 -5.098 -10.010 1.00 78.56 101 VAL A O 1
ATOM 770 N N . GLY A 1 102 ? -9.152 -4.157 -11.729 1.00 68.94 102 GLY A N 1
ATOM 771 C CA . GLY A 1 102 ? -9.415 -5.234 -12.679 1.00 68.94 102 GLY A CA 1
ATOM 772 C C . GLY A 1 102 ? -8.620 -5.074 -13.976 1.00 68.94 102 GLY A C 1
ATOM 773 O O . GLY A 1 102 ? -7.990 -4.032 -14.183 1.00 68.94 102 GLY A O 1
ATOM 774 N N . PRO A 1 103 ? -8.629 -6.087 -14.858 1.00 58.09 103 PRO A N 1
ATOM 775 C CA . PRO A 1 103 ? -8.007 -5.986 -16.170 1.00 58.09 103 PRO A CA 1
ATOM 776 C C . PRO A 1 103 ? -8.789 -4.972 -17.012 1.00 58.09 103 PRO A C 1
ATOM 778 O O . PRO A 1 103 ? -9.927 -5.219 -17.400 1.00 58.09 103 PRO A O 1
ATOM 781 N N . HIS A 1 104 ? -8.189 -3.812 -17.279 1.00 62.56 104 HIS A N 1
ATOM 782 C CA . HIS A 1 104 ? -8.769 -2.807 -18.166 1.00 62.56 104 HIS A CA 1
ATOM 783 C C . HIS A 1 104 ? -7.718 -2.342 -19.181 1.00 62.56 104 HIS A C 1
ATOM 785 O O . HIS A 1 104 ? -6.623 -1.954 -18.764 1.00 62.56 104 HIS A O 1
ATOM 791 N N . PRO A 1 105 ? -8.035 -2.304 -20.488 1.00 58.66 105 PRO A N 1
ATOM 792 C CA . PRO A 1 105 ? -7.107 -1.842 -21.525 1.00 58.66 105 PRO A CA 1
ATOM 793 C C . PRO A 1 105 ? -6.588 -0.412 -21.300 1.00 58.66 105 PRO A C 1
ATOM 795 O O . PRO A 1 105 ? -5.498 -0.062 -21.725 1.00 58.66 105 PRO A O 1
ATOM 798 N N . SER A 1 106 ? -7.329 0.438 -20.584 1.00 59.41 106 SER A N 1
ATOM 799 C CA . SER A 1 106 ? -6.849 1.791 -20.233 1.00 59.41 106 SER A CA 1
ATOM 800 C C . SER A 1 106 ? -5.765 1.815 -19.164 1.00 59.41 106 SER A C 1
ATOM 802 O O . SER A 1 106 ? -5.099 2.835 -19.008 1.00 59.41 106 SER A O 1
ATOM 804 N N . TYR A 1 107 ? -5.604 0.737 -18.395 1.00 59.84 107 TYR A N 1
ATOM 805 C CA . TYR A 1 107 ? -4.512 0.654 -17.435 1.00 59.84 107 TYR A CA 1
ATOM 806 C C . TYR A 1 107 ? -3.179 0.380 -18.139 1.00 59.84 107 TYR A C 1
ATOM 808 O O . TYR A 1 107 ? -2.144 0.788 -17.617 1.00 59.84 107 TYR A O 1
ATOM 816 N N . LEU A 1 108 ? -3.195 -0.248 -19.326 1.00 63.47 108 LEU A N 1
ATOM 817 C CA . LEU A 1 108 ? -2.011 -0.596 -20.118 1.00 63.47 108 LEU A CA 1
ATOM 818 C C . LEU A 1 108 ? -2.380 -0.684 -21.623 1.00 63.47 108 LEU A C 1
ATOM 820 O O . LEU A 1 108 ? -3.170 -1.567 -21.955 1.00 63.47 108 LEU A O 1
ATOM 824 N N . PRO A 1 109 ? -1.806 0.128 -22.547 1.00 64.38 109 PRO A N 1
ATOM 825 C CA . PRO A 1 109 ? -0.721 1.107 -22.388 1.00 64.38 109 PRO A CA 1
ATOM 826 C C . PRO A 1 109 ? -1.168 2.465 -21.831 1.00 64.38 109 PRO A C 1
ATOM 828 O O . PRO A 1 109 ? -1.816 3.254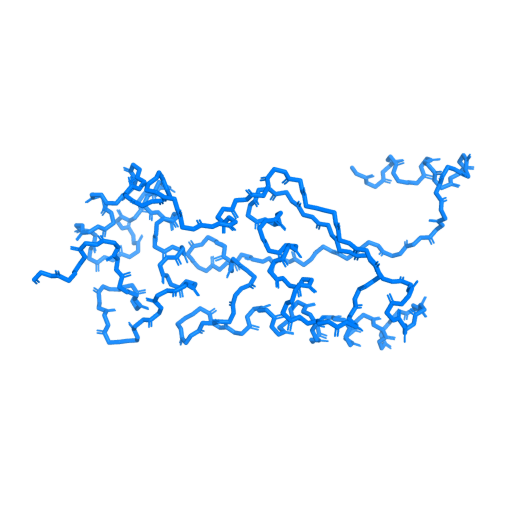 -22.516 1.00 64.38 109 PRO A O 1
ATOM 831 N N . GLY A 1 110 ? -0.756 2.801 -20.609 1.00 71.81 110 GLY A N 1
ATOM 832 C CA . GLY A 1 110 ? -0.833 4.187 -20.144 1.00 71.81 110 GLY A CA 1
ATOM 833 C C . GLY A 1 110 ? 0.094 5.111 -20.960 1.00 71.81 110 GLY A C 1
ATOM 834 O O . GLY A 1 110 ? 1.038 4.638 -21.599 1.00 71.81 110 GLY A O 1
ATOM 835 N N . PRO A 1 111 ? -0.082 6.444 -20.893 1.00 76.06 111 PRO A N 1
ATOM 836 C CA . PRO A 1 111 ? 0.694 7.411 -21.686 1.00 76.06 111 PRO A CA 1
ATOM 837 C C . PRO A 1 111 ? 2.209 7.399 -21.408 1.00 76.06 111 PRO A C 1
ATOM 839 O O . PRO A 1 111 ? 2.973 8.004 -22.152 1.00 76.06 111 PRO A O 1
ATOM 842 N N . GLY A 1 112 ? 2.653 6.741 -20.332 1.00 84.62 112 GLY A N 1
ATOM 843 C CA . GLY A 1 112 ? 4.065 6.575 -19.991 1.00 84.62 112 GLY A CA 1
ATOM 844 C C . GLY A 1 112 ? 4.755 5.373 -20.638 1.00 84.62 112 GLY A C 1
ATOM 845 O O . GLY A 1 112 ? 5.979 5.286 -20.556 1.00 84.62 112 GLY A O 1
ATOM 846 N N . LEU A 1 113 ? 4.017 4.451 -21.271 1.00 87.56 113 LEU A N 1
ATOM 847 C CA . LEU A 1 113 ? 4.600 3.211 -21.793 1.00 87.56 113 LEU A CA 1
ATOM 848 C C . LEU A 1 113 ? 5.683 3.449 -22.861 1.00 87.56 113 LEU A C 1
ATOM 850 O O . LEU A 1 113 ? 6.757 2.868 -22.717 1.00 87.56 113 LEU A O 1
ATOM 854 N N . PRO A 1 114 ? 5.493 4.309 -23.885 1.00 89.00 114 PRO A N 1
ATOM 855 C CA . PRO A 1 114 ? 6.526 4.513 -24.905 1.00 89.00 114 PRO A CA 1
ATOM 856 C C . PRO A 1 114 ? 7.833 5.079 -24.335 1.00 89.00 114 PRO A C 1
ATOM 858 O O . PRO A 1 114 ? 8.919 4.756 -24.814 1.00 89.00 114 PRO A O 1
ATOM 861 N N . SER A 1 115 ? 7.743 5.932 -23.311 1.00 89.75 115 SER A N 1
ATOM 862 C CA . SER A 1 115 ? 8.914 6.427 -22.580 1.00 89.75 115 SER A CA 1
ATOM 863 C C . SER A 1 115 ? 9.569 5.307 -21.764 1.00 89.75 115 SER A C 1
ATOM 865 O O . SER A 1 115 ? 10.786 5.166 -21.804 1.00 89.75 115 SER A O 1
ATOM 867 N N . ALA A 1 116 ? 8.779 4.473 -21.078 1.00 90.06 116 ALA A N 1
ATOM 868 C CA . ALA A 1 116 ? 9.291 3.349 -20.293 1.00 90.06 116 ALA A CA 1
ATOM 869 C C . ALA A 1 116 ? 10.005 2.296 -21.159 1.00 90.06 116 ALA A C 1
ATOM 871 O O . ALA A 1 116 ? 11.080 1.848 -20.784 1.00 90.06 116 ALA A O 1
ATOM 872 N N . LEU A 1 117 ? 9.453 1.944 -22.326 1.00 90.62 117 LEU A N 1
ATOM 873 C CA . LEU A 1 117 ? 10.043 0.955 -23.242 1.00 90.62 117 LEU A CA 1
ATOM 874 C C . LEU A 1 117 ? 11.391 1.399 -23.830 1.00 90.62 117 LEU A C 1
ATOM 876 O O . LEU A 1 117 ? 12.224 0.560 -24.152 1.00 90.62 117 LEU A O 1
ATOM 880 N N . ARG A 1 118 ? 11.611 2.711 -23.982 1.00 91.12 118 ARG A N 1
ATOM 881 C CA . ARG A 1 118 ? 12.867 3.267 -24.517 1.00 91.12 118 ARG A CA 1
ATOM 882 C C . ARG A 1 118 ? 13.918 3.542 -23.447 1.00 91.12 118 ARG A C 1
ATOM 884 O O . ARG A 1 118 ? 15.081 3.748 -23.784 1.00 91.12 118 ARG A O 1
ATOM 891 N N . ALA A 1 119 ? 13.519 3.595 -22.181 1.00 92.44 119 ALA A N 1
ATOM 892 C CA . ALA A 1 119 ? 14.420 3.932 -21.095 1.00 92.44 119 ALA A CA 1
ATOM 893 C C . ALA A 1 119 ? 15.361 2.758 -20.785 1.00 92.44 119 ALA A C 1
ATOM 895 O O . ALA A 1 119 ? 14.921 1.645 -20.510 1.00 92.44 119 ALA A O 1
ATOM 896 N N . THR A 1 120 ? 16.666 3.024 -20.770 1.00 92.94 120 THR A N 1
ATOM 897 C CA . THR A 1 120 ? 17.714 2.048 -20.419 1.00 92.94 120 THR A CA 1
ATOM 898 C C . THR A 1 120 ? 18.179 2.176 -18.970 1.00 92.94 120 THR A C 1
ATOM 900 O O . THR A 1 120 ? 18.960 1.364 -18.481 1.00 92.94 120 THR A O 1
ATOM 903 N N . SER A 1 121 ? 17.692 3.186 -18.249 1.00 93.19 121 SER A N 1
ATOM 904 C CA . SER A 1 121 ? 17.963 3.391 -16.828 1.00 93.19 121 SER A CA 1
ATOM 905 C C . SER A 1 121 ? 16.830 4.164 -16.157 1.00 93.19 121 SER A C 1
ATOM 907 O O . SER A 1 121 ? 16.040 4.837 -16.817 1.00 93.19 121 SER A O 1
ATOM 909 N N . LEU A 1 122 ? 16.774 4.117 -14.822 1.00 89.88 122 LEU A N 1
ATOM 910 C CA . LEU A 1 122 ? 15.782 4.868 -14.042 1.00 89.88 122 LEU A CA 1
ATOM 911 C C . LEU A 1 122 ? 15.909 6.391 -14.225 1.00 89.88 122 LEU A C 1
ATOM 913 O O . LEU A 1 122 ? 14.905 7.088 -14.155 1.00 89.88 122 LEU A O 1
ATOM 917 N N . ALA A 1 123 ? 17.108 6.907 -14.511 1.00 91.75 123 ALA A N 1
ATOM 918 C CA . ALA A 1 123 ? 17.331 8.339 -14.720 1.00 91.75 123 ALA A CA 1
ATOM 919 C C . ALA A 1 123 ? 16.588 8.900 -15.950 1.00 91.75 123 ALA A C 1
ATOM 921 O O . ALA A 1 123 ? 16.327 10.096 -16.014 1.00 91.75 123 ALA A O 1
ATOM 922 N N . GLN A 1 124 ? 16.229 8.042 -16.911 1.00 92.50 124 GLN A N 1
ATOM 923 C CA . GLN A 1 124 ? 15.499 8.416 -18.128 1.00 92.50 124 GLN A CA 1
ATOM 924 C C . GLN A 1 124 ? 13.972 8.300 -17.975 1.00 92.50 124 GLN A C 1
ATOM 926 O O . GLN A 1 124 ? 13.227 8.631 -18.896 1.00 92.50 124 GLN A O 1
ATOM 931 N N . VAL A 1 125 ? 13.488 7.802 -16.834 1.00 90.31 125 VAL A N 1
ATOM 932 C CA . VAL A 1 125 ? 12.067 7.531 -16.605 1.00 90.31 125 VAL A CA 1
ATOM 933 C C . VAL A 1 125 ? 11.375 8.798 -16.108 1.00 90.31 125 VAL A C 1
ATOM 935 O O . VAL A 1 125 ? 11.541 9.210 -14.961 1.00 90.31 125 VAL A O 1
ATOM 938 N N . ASP A 1 126 ? 10.558 9.406 -16.969 1.00 90.50 126 ASP A N 1
ATOM 939 C CA . ASP A 1 126 ? 9.698 10.527 -16.586 1.00 90.50 126 ASP A CA 1
ATOM 940 C C . ASP A 1 126 ? 8.581 10.099 -15.607 1.00 90.50 126 ASP A C 1
ATOM 942 O O . ASP A 1 126 ? 8.323 8.916 -15.379 1.00 90.50 126 ASP A O 1
ATOM 946 N N . ARG A 1 127 ? 7.858 11.067 -15.028 1.00 85.12 127 ARG A N 1
ATOM 947 C CA . ARG A 1 127 ? 6.794 10.794 -14.043 1.00 85.12 127 ARG A CA 1
ATOM 948 C C . ARG A 1 127 ? 5.679 9.880 -14.575 1.00 85.12 127 ARG A C 1
ATOM 950 O O . ARG A 1 127 ? 5.090 9.136 -13.794 1.00 85.12 127 ARG A O 1
ATOM 957 N N . ARG A 1 128 ? 5.353 9.944 -15.870 1.00 82.25 128 ARG A N 1
ATOM 958 C CA . ARG A 1 128 ? 4.304 9.113 -16.487 1.00 82.25 128 ARG A CA 1
ATOM 959 C C . ARG A 1 128 ? 4.815 7.687 -16.693 1.00 82.25 128 ARG A C 1
ATOM 961 O O . ARG A 1 128 ? 4.096 6.728 -16.411 1.00 82.25 128 ARG A O 1
ATOM 968 N N . ALA A 1 129 ? 6.059 7.549 -17.141 1.00 88.75 129 ALA A N 1
ATOM 969 C CA . ALA A 1 129 ? 6.750 6.275 -17.294 1.00 88.75 129 ALA A CA 1
ATOM 970 C C . ALA A 1 129 ? 6.983 5.588 -15.942 1.00 88.75 129 ALA A C 1
ATOM 972 O O . ALA A 1 129 ? 6.831 4.371 -15.842 1.00 88.75 129 ALA A O 1
ATOM 973 N N . LEU A 1 130 ? 7.253 6.363 -14.886 1.00 89.94 130 LEU A N 1
ATOM 974 C CA . LEU A 1 130 ? 7.517 5.853 -13.542 1.00 89.94 130 LEU A CA 1
ATOM 975 C C . LEU A 1 130 ? 6.353 5.008 -13.026 1.00 89.94 130 LEU A C 1
ATOM 977 O O . LEU A 1 130 ? 6.571 3.896 -12.558 1.00 89.94 130 LEU A O 1
ATOM 981 N N . SER A 1 131 ? 5.114 5.478 -13.199 1.00 86.44 131 SER A N 1
ATOM 982 C CA . SER A 1 131 ? 3.920 4.702 -12.846 1.00 86.44 131 SER A CA 1
ATOM 983 C C . SER A 1 131 ? 3.836 3.382 -13.614 1.00 86.44 131 SER A C 1
ATOM 985 O O . SER A 1 131 ? 3.496 2.361 -13.026 1.00 86.44 131 SER A O 1
ATOM 987 N N . THR A 1 132 ? 4.191 3.373 -14.903 1.00 88.31 132 THR A N 1
ATOM 988 C CA . THR A 1 132 ? 4.173 2.151 -15.730 1.00 88.31 132 THR A CA 1
ATOM 989 C C . THR A 1 132 ? 5.201 1.139 -15.227 1.00 88.31 132 THR A C 1
ATOM 991 O O . THR A 1 132 ? 4.882 -0.037 -15.048 1.00 88.31 132 THR A O 1
ATOM 994 N N . VAL A 1 133 ? 6.417 1.602 -14.929 1.00 91.38 133 VAL A N 1
ATOM 995 C CA . VAL A 1 133 ? 7.480 0.766 -14.358 1.00 91.38 133 VAL A CA 1
ATOM 996 C C . VAL A 1 133 ? 7.081 0.242 -12.975 1.00 91.38 133 VAL A C 1
ATOM 998 O O . VAL A 1 133 ? 7.258 -0.942 -12.701 1.00 91.38 133 VAL A O 1
ATOM 1001 N N . ALA A 1 134 ? 6.494 1.083 -12.119 1.00 91.50 134 ALA A N 1
ATOM 1002 C CA . ALA A 1 134 ? 6.048 0.705 -10.778 1.00 91.50 134 ALA A CA 1
ATOM 1003 C C . ALA A 1 134 ? 5.005 -0.417 -10.803 1.00 91.50 134 ALA A C 1
ATOM 1005 O O . ALA A 1 134 ? 5.148 -1.409 -10.093 1.00 91.50 134 ALA A O 1
ATOM 1006 N N . VAL A 1 135 ? 3.974 -0.261 -11.640 1.00 90.19 135 VAL A N 1
ATOM 1007 C CA . VAL A 1 135 ? 2.897 -1.246 -11.818 1.00 90.19 135 VAL A CA 1
ATOM 1008 C C . VAL A 1 135 ? 3.466 -2.555 -12.350 1.00 90.19 135 VAL A C 1
ATOM 1010 O O . VAL A 1 135 ? 3.185 -3.615 -11.799 1.00 90.19 135 VAL A O 1
ATOM 1013 N N . SER A 1 136 ? 4.317 -2.484 -13.375 1.00 90.19 136 SER A N 1
ATOM 1014 C CA . SER A 1 136 ? 4.922 -3.674 -13.982 1.00 90.19 136 SER A CA 1
ATOM 1015 C C . SER A 1 136 ? 5.805 -4.416 -12.980 1.00 90.19 136 SER A C 1
ATOM 1017 O O . SER A 1 136 ? 5.712 -5.628 -12.855 1.00 90.19 136 SER A O 1
ATOM 1019 N N . ARG A 1 137 ? 6.599 -3.705 -12.172 1.00 92.81 137 ARG A N 1
ATOM 1020 C CA . ARG A 1 137 ? 7.383 -4.329 -11.096 1.00 92.81 137 ARG A CA 1
ATOM 1021 C C . ARG A 1 137 ? 6.521 -4.936 -10.001 1.00 92.81 137 ARG A C 1
ATOM 1023 O O . ARG A 1 137 ? 6.920 -5.940 -9.422 1.00 92.81 137 ARG A O 1
ATOM 1030 N N . ALA A 1 138 ? 5.375 -4.344 -9.689 1.00 92.25 138 ALA A N 1
ATOM 1031 C CA . ALA A 1 138 ? 4.476 -4.866 -8.668 1.00 92.25 138 ALA A CA 1
ATOM 1032 C C . ALA A 1 138 ? 3.732 -6.132 -9.122 1.00 92.25 138 ALA A C 1
ATOM 1034 O O . ALA A 1 138 ? 3.567 -7.048 -8.320 1.00 92.25 138 ALA A O 1
ATOM 1035 N N . TYR A 1 139 ? 3.298 -6.190 -10.385 1.00 89.81 139 TYR A N 1
ATOM 1036 C CA . TYR A 1 139 ? 2.367 -7.223 -10.859 1.00 89.81 139 TYR A CA 1
ATOM 1037 C C . TYR A 1 139 ? 2.931 -8.174 -11.923 1.00 89.81 139 TYR A C 1
ATOM 1039 O O . TYR A 1 139 ? 2.423 -9.284 -12.047 1.00 89.81 139 TYR A O 1
ATOM 1047 N N . SER A 1 140 ? 4.002 -7.789 -12.618 1.00 91.38 140 SER A N 1
ATOM 1048 C CA . SER A 1 140 ? 4.727 -8.603 -13.608 1.00 91.38 140 SER A CA 1
ATOM 1049 C C . SER A 1 140 ? 6.247 -8.594 -13.348 1.00 91.38 140 SER A C 1
ATOM 1051 O O . SER A 1 140 ? 7.032 -8.210 -14.225 1.00 91.38 140 SER A O 1
ATOM 1053 N N . PRO A 1 141 ? 6.708 -8.939 -12.126 1.00 94.12 141 PRO A N 1
ATOM 1054 C CA . PRO A 1 141 ? 8.129 -8.911 -11.808 1.00 94.12 141 PRO A CA 1
ATOM 1055 C C . PRO A 1 141 ? 8.907 -9.962 -12.602 1.00 94.12 141 PRO A C 1
ATOM 1057 O O . PRO A 1 141 ? 8.580 -11.146 -12.576 1.00 94.12 141 PRO A O 1
ATOM 1060 N N . ASN A 1 142 ? 10.010 -9.538 -13.212 1.00 95.56 142 ASN A N 1
ATOM 1061 C CA . ASN A 1 142 ? 10.941 -10.413 -13.914 1.00 95.56 142 ASN A CA 1
ATOM 1062 C C . ASN A 1 142 ? 12.376 -9.985 -13.577 1.00 95.56 142 ASN A C 1
ATOM 1064 O O . ASN A 1 142 ? 12.895 -9.061 -14.200 1.00 95.56 142 ASN A O 1
ATOM 1068 N N . PRO A 1 143 ? 13.048 -10.633 -12.606 1.00 95.62 143 PRO A N 1
ATOM 1069 C CA . PRO A 1 143 ? 14.398 -10.255 -12.181 1.00 95.62 143 PRO A CA 1
ATOM 1070 C C . PRO A 1 143 ? 15.453 -10.271 -13.298 1.00 95.62 143 PRO A C 1
ATOM 1072 O O . PRO A 1 143 ? 16.496 -9.639 -13.152 1.00 95.62 143 PRO A O 1
ATOM 1075 N N . LYS A 1 144 ? 15.195 -10.989 -14.400 1.00 95.06 144 LYS A N 1
ATOM 1076 C CA . LYS A 1 144 ? 16.097 -11.069 -15.555 1.00 95.06 144 LYS A CA 1
ATOM 1077 C C . LYS A 1 144 ? 15.868 -9.938 -16.562 1.00 95.06 144 LYS A C 1
ATOM 1079 O O . LYS A 1 144 ? 16.788 -9.616 -17.309 1.00 95.06 144 LYS A O 1
ATOM 1084 N N . ALA A 1 145 ? 14.681 -9.330 -16.582 1.00 92.75 145 ALA A N 1
ATOM 1085 C CA . ALA A 1 145 ? 14.358 -8.244 -17.499 1.00 92.75 145 ALA A CA 1
ATOM 1086 C C . ALA A 1 145 ? 15.122 -6.968 -17.118 1.00 92.75 145 ALA A C 1
ATOM 1088 O O . ALA A 1 145 ? 14.982 -6.438 -16.015 1.00 92.75 145 ALA A O 1
ATOM 1089 N N . GLN A 1 146 ? 15.924 -6.449 -18.043 1.00 90.62 146 GLN A N 1
ATOM 1090 C CA . GLN A 1 146 ? 16.627 -5.177 -17.879 1.00 90.62 146 GLN A CA 1
ATOM 1091 C C . GLN A 1 146 ? 15.838 -4.038 -18.542 1.00 90.62 146 GLN A C 1
ATOM 1093 O O . GLN A 1 146 ? 15.117 -4.285 -19.506 1.00 90.62 146 GLN A O 1
ATOM 1098 N N . PRO A 1 147 ? 15.952 -2.789 -18.052 1.00 92.25 147 PRO A N 1
ATOM 1099 C CA . PRO A 1 147 ? 16.704 -2.355 -16.864 1.00 92.25 147 PRO A CA 1
ATOM 1100 C C . PRO A 1 147 ? 15.859 -2.359 -15.576 1.00 92.25 147 PRO A C 1
ATOM 1102 O O . PRO A 1 147 ? 16.321 -1.964 -14.502 1.00 92.25 147 PRO A O 1
ATOM 1105 N N . PHE A 1 148 ? 14.579 -2.728 -15.679 1.00 93.44 148 PHE A N 1
ATOM 1106 C CA . PHE A 1 148 ? 13.593 -2.475 -14.632 1.00 93.44 148 PHE A CA 1
ATOM 1107 C C . PHE A 1 148 ? 13.144 -3.704 -13.864 1.00 93.44 148 PHE A C 1
ATOM 1109 O O . PHE A 1 148 ? 12.279 -3.554 -13.009 1.00 93.44 148 PHE A O 1
ATOM 1116 N N . GLY A 1 149 ? 13.692 -4.893 -14.100 1.00 94.44 149 GLY A N 1
ATOM 1117 C CA . GLY A 1 149 ? 13.302 -6.099 -13.368 1.00 94.44 149 GLY A CA 1
ATOM 1118 C C . GLY A 1 149 ? 11.806 -6.421 -13.487 1.00 94.44 149 GLY A C 1
ATOM 1119 O O . GLY A 1 149 ? 11.181 -6.828 -12.504 1.00 94.44 149 GLY A O 1
ATOM 1120 N N . ALA A 1 150 ? 11.198 -6.130 -14.634 1.00 93.25 150 ALA A N 1
ATOM 1121 C CA . ALA A 1 150 ? 9.779 -6.335 -14.889 1.00 93.25 150 ALA A CA 1
ATOM 1122 C C . ALA A 1 150 ? 9.506 -6.442 -16.382 1.00 93.25 150 ALA A C 1
ATOM 1124 O O . ALA A 1 150 ? 10.154 -5.754 -17.173 1.00 93.25 150 ALA A O 1
ATOM 1125 N N . ASP A 1 151 ? 8.504 -7.240 -16.726 1.00 91.44 151 ASP A N 1
ATOM 1126 C CA . ASP A 1 151 ? 7.967 -7.275 -18.079 1.00 91.44 151 ASP A CA 1
ATOM 1127 C C . ASP A 1 151 ? 7.023 -6.084 -18.251 1.00 91.44 151 ASP A C 1
ATOM 1129 O O . ASP A 1 151 ? 6.020 -5.950 -17.542 1.00 91.44 151 ASP A O 1
ATOM 1133 N N . LEU A 1 152 ? 7.379 -5.174 -19.159 1.00 88.94 152 LEU A N 1
ATOM 1134 C CA . LEU A 1 152 ? 6.535 -4.031 -19.484 1.00 88.94 152 LEU A CA 1
ATOM 1135 C C . LEU A 1 152 ? 5.404 -4.485 -20.423 1.00 88.94 152 LEU A C 1
ATOM 1137 O O . LEU A 1 152 ? 5.575 -5.423 -21.203 1.00 88.94 152 LEU A O 1
ATOM 1141 N N . PRO A 1 153 ? 4.240 -3.817 -20.411 1.00 82.62 153 PRO A N 1
ATOM 1142 C CA . PRO A 1 153 ? 3.188 -4.101 -21.381 1.00 82.62 153 PRO A CA 1
ATOM 1143 C C . PRO A 1 153 ? 3.732 -4.059 -22.813 1.00 82.62 153 PRO A C 1
ATOM 1145 O O . PRO A 1 153 ? 4.345 -3.073 -23.214 1.00 82.62 153 PRO A O 1
ATOM 1148 N N . GLY A 1 154 ? 3.521 -5.131 -23.577 1.00 74.31 154 GLY A N 1
ATOM 1149 C CA . GLY A 1 154 ? 4.005 -5.226 -24.956 1.00 74.31 154 GLY A CA 1
ATOM 1150 C C . GLY A 1 154 ? 5.516 -5.442 -25.116 1.00 74.31 154 GLY A C 1
ATOM 1151 O O . GLY A 1 154 ? 5.996 -5.337 -26.237 1.00 74.31 154 GLY A O 1
ATOM 1152 N N . SER A 1 155 ? 6.271 -5.755 -24.052 1.00 66.50 155 SER A N 1
ATOM 1153 C CA . SER A 1 155 ? 7.701 -6.104 -24.163 1.00 66.50 155 SER A CA 1
ATOM 1154 C C . SER A 1 155 ? 7.962 -7.550 -24.599 1.00 66.50 155 SER A C 1
ATOM 1156 O O . SER A 1 155 ? 9.116 -7.929 -24.765 1.00 66.50 155 SER A O 1
ATOM 1158 N N . LEU A 1 156 ? 6.914 -8.367 -24.746 1.00 58.16 156 LEU A N 1
ATOM 1159 C CA . LEU A 1 156 ? 6.995 -9.704 -25.333 1.00 58.16 156 LEU A CA 1
ATOM 1160 C C . LEU A 1 156 ? 6.930 -9.562 -26.860 1.00 58.16 156 LEU A C 1
ATOM 1162 O O . LEU A 1 156 ? 5.857 -9.680 -27.451 1.00 58.16 156 LEU A O 1
ATOM 1166 N N . GLY A 1 157 ? 8.069 -9.231 -27.464 1.00 49.09 157 GLY A N 1
ATOM 1167 C CA . GLY A 1 157 ? 8.287 -9.143 -28.906 1.00 49.09 157 GLY A CA 1
ATOM 1168 C C . GLY A 1 157 ? 9.672 -9.654 -29.254 1.00 49.09 157 GLY A C 1
ATOM 1169 O O . GLY A 1 157 ? 10.605 -9.343 -28.481 1.00 49.09 157 GLY A O 1
#

Sequence (157 aa):
MKALLDQAIADKQIRPFIMVVPDEKTRYGGSWYANSATNGLWADFTARELVQFIDKNFRTLARPGSRGLAGHSMGGGGTLRLALAYPGTWAAAYALSPALVGPHPSYLPGPGLPSALRATSLAQVDRRALSTVAVSRAYSPNPKAQPFGADLPGSLG

pLDDT: mean 91.69, std 9.83, range [49.09, 98.69]

Foldseek 3Di:
DVVVVVVCCVVVVDPDDDDDDDDQQFPLGGLLLFDFPQGHNNVCCVQPVVLVVCVVPDVAPSFQLRAEQEDEASSLQNQVVSCVVPPGRHPYTYRHPYHPNDDDVCVPPFPQQVQLVPDQDPVSRDPRVSSQLSVQRRPAAACPDPDRRGDGVPNPD

InterPro domains:
  IPR000801 Esterase-like [PF00756] (2-100)
  IPR029058 Alpha/Beta hydrolase fold [G3DSA:3.40.50.1820] (1-146)
  IPR029058 Alpha/Beta hydrolase fold [SSF53474] (6-106)
  IPR050583 Mycobacterial A85 antigen [PTHR48098] (4-104)

Radius of gyration: 17.98 Å; chains: 1; bounding box: 37×31×52 Å

Organism: Tanacetum cinerariifolium (NCBI:txid118510)

Secondary structure (DSSP, 8-state):
-HHHHHHHHHTTSS----------EETTEE-TT-EETTTEEHHHIIIIIHHHHHHHHS----SGGG-EEEEETHHHHHHHHHHHHSTTS-SEEEEES-SS-S--GGGTT-TTHHHHHH-SSGGG--HHHHHHHHHHHHHSB-TTSTTTSBPPTT---